Protein AF-A0A2N5YK52-F1 (afdb_monomer_lite)

Structure (mmCIF, N/CA/C/O backbone):
data_AF-A0A2N5YK52-F1
#
_entry.id   AF-A0A2N5YK52-F1
#
loop_
_atom_site.group_PDB
_atom_site.id
_atom_site.type_symbol
_atom_site.label_atom_id
_atom_site.label_alt_id
_atom_site.label_comp_id
_atom_site.label_asym_id
_atom_site.label_entity_id
_atom_site.label_seq_id
_atom_site.pdbx_PDB_ins_code
_atom_site.Cartn_x
_atom_site.Cartn_y
_atom_site.Cartn_z
_atom_site.occupancy
_atom_site.B_iso_or_equiv
_atom_site.auth_seq_id
_atom_site.auth_comp_id
_atom_site.auth_asym_id
_atom_site.auth_atom_id
_atom_site.pdbx_PDB_model_num
ATOM 1 N N . ILE A 1 1 ? -5.221 -1.141 -4.821 1.00 93.75 1 ILE A N 1
ATOM 2 C CA . ILE A 1 1 ? -4.374 0.069 -4.928 1.00 93.75 1 ILE A CA 1
ATOM 3 C C . ILE A 1 1 ? -3.112 -0.312 -5.677 1.00 93.75 1 ILE A C 1
ATOM 5 O O . ILE A 1 1 ? -2.491 -1.303 -5.313 1.00 93.75 1 ILE A O 1
ATOM 9 N N . PHE A 1 2 ? -2.762 0.447 -6.712 1.00 95.25 2 PHE A N 1
ATOM 10 C CA . PHE A 1 2 ? -1.498 0.295 -7.428 1.00 95.25 2 PHE A CA 1
ATOM 11 C C . PHE A 1 2 ? -0.537 1.398 -7.005 1.00 95.25 2 PHE A C 1
ATOM 13 O O . PHE A 1 2 ? -0.911 2.574 -7.000 1.00 95.25 2 PHE A O 1
ATOM 20 N N . PHE A 1 3 ? 0.690 1.017 -6.667 1.00 96.12 3 PHE A N 1
ATOM 21 C CA . PHE A 1 3 ? 1.736 1.930 -6.234 1.00 96.12 3 PHE A CA 1
ATOM 22 C C . PHE A 1 3 ? 2.909 1.923 -7.206 1.00 96.12 3 PHE A C 1
ATOM 24 O O . PHE A 1 3 ? 3.245 0.900 -7.815 1.00 96.12 3 PHE A O 1
ATOM 31 N N . GLY A 1 4 ? 3.560 3.075 -7.324 1.00 95.19 4 GLY A N 1
ATOM 32 C CA . GLY A 1 4 ? 4.791 3.175 -8.076 1.00 95.19 4 GLY A CA 1
ATOM 33 C C . GLY A 1 4 ? 5.297 4.600 -8.259 1.00 95.19 4 GLY A C 1
ATOM 34 O O . GLY A 1 4 ? 5.366 5.366 -7.299 1.00 95.19 4 GLY A O 1
ATOM 35 N N . SER A 1 5 ? 5.715 4.937 -9.477 1.00 94.44 5 SER A N 1
ATOM 36 C CA . SER A 1 5 ? 6.252 6.256 -9.827 1.00 94.44 5 SER A CA 1
ATOM 37 C C . SER A 1 5 ? 5.418 6.950 -10.900 1.00 94.44 5 SER A C 1
ATOM 39 O O . SER A 1 5 ? 4.828 6.300 -11.768 1.00 94.44 5 SER A O 1
ATOM 41 N N . ARG A 1 6 ? 5.423 8.283 -10.854 1.00 90.50 6 ARG A N 1
ATOM 42 C CA . ARG A 1 6 ? 4.859 9.163 -11.878 1.00 90.50 6 ARG A CA 1
ATOM 43 C C . ARG A 1 6 ? 5.953 10.090 -12.397 1.00 90.50 6 ARG A C 1
ATOM 45 O O . ARG A 1 6 ? 6.722 10.618 -11.596 1.00 90.50 6 ARG A O 1
ATOM 52 N N . ASN A 1 7 ? 6.015 10.277 -13.706 1.00 89.06 7 ASN A N 1
ATOM 53 C CA . ASN A 1 7 ? 6.739 11.374 -14.345 1.00 89.06 7 ASN A CA 1
ATOM 54 C C . ASN A 1 7 ? 5.772 12.120 -15.282 1.00 89.06 7 ASN A C 1
ATOM 56 O O . ASN A 1 7 ? 4.599 11.756 -15.355 1.00 89.06 7 ASN A O 1
ATOM 60 N N . ASN A 1 8 ? 6.246 13.172 -15.954 1.00 87.38 8 ASN A N 1
ATOM 61 C CA . ASN A 1 8 ? 5.387 14.067 -16.742 1.00 87.38 8 ASN A CA 1
ATOM 62 C C . ASN A 1 8 ? 4.571 13.338 -17.825 1.00 87.38 8 ASN A C 1
ATOM 64 O O . ASN A 1 8 ? 3.450 13.750 -18.101 1.00 87.38 8 ASN A O 1
ATOM 68 N N . ASP A 1 9 ? 5.088 12.225 -18.356 1.00 91.12 9 ASP A N 1
ATOM 69 C CA . ASP A 1 9 ? 4.500 11.540 -19.514 1.00 91.12 9 ASP A CA 1
ATOM 70 C C . ASP A 1 9 ? 4.009 10.113 -19.213 1.00 91.12 9 ASP A C 1
ATOM 72 O O . ASP A 1 9 ? 3.401 9.470 -20.068 1.00 91.12 9 ASP A O 1
ATOM 76 N N . SER A 1 10 ? 4.277 9.563 -18.021 1.00 91.94 10 SER A N 1
ATOM 77 C CA . SER A 1 10 ? 3.995 8.152 -17.741 1.00 91.94 10 SER A CA 1
ATOM 78 C C . SER A 1 10 ? 3.757 7.820 -16.268 1.00 91.94 10 SER A C 1
ATOM 80 O O . SER A 1 10 ? 4.262 8.445 -15.330 1.00 91.94 10 SER A O 1
ATOM 82 N N . HIS A 1 11 ? 2.997 6.744 -16.081 1.00 92.56 11 HIS A N 1
ATOM 83 C CA . HIS A 1 11 ? 2.731 6.126 -14.792 1.00 92.56 11 HIS A CA 1
ATOM 84 C C . HIS A 1 11 ? 3.287 4.702 -14.821 1.00 92.56 11 HIS A C 1
ATOM 86 O O . HIS A 1 11 ? 2.918 3.913 -15.689 1.00 92.56 11 HIS A O 1
ATOM 92 N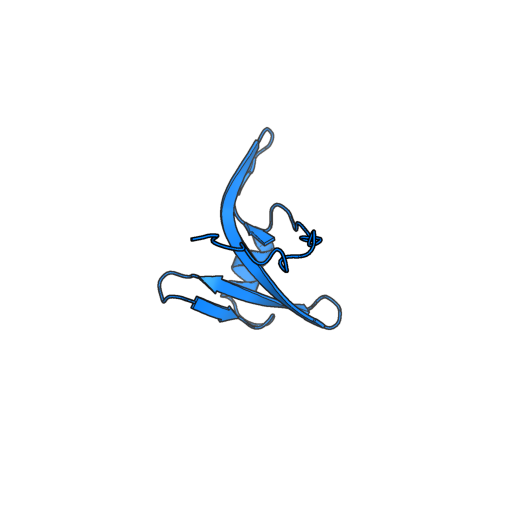 N . ARG A 1 12 ? 4.151 4.353 -13.863 1.00 94.69 12 ARG A N 1
ATOM 93 C CA . ARG A 1 12 ? 4.716 3.001 -13.746 1.00 94.69 12 ARG A CA 1
ATOM 94 C C . ARG A 1 12 ? 4.349 2.393 -12.403 1.00 94.69 12 ARG A C 1
ATOM 96 O O . ARG A 1 12 ? 4.935 2.752 -11.383 1.00 94.69 12 ARG A O 1
ATOM 103 N N . ALA A 1 13 ? 3.405 1.457 -12.419 1.00 94.50 13 ALA A N 1
ATOM 104 C CA . ALA A 1 13 ? 3.087 0.630 -11.262 1.00 94.50 13 ALA A CA 1
ATOM 105 C C . ALA A 1 13 ? 4.092 -0.525 -11.143 1.00 94.50 13 ALA A C 1
ATOM 107 O O . ALA A 1 13 ? 4.418 -1.170 -12.136 1.00 94.50 13 ALA A O 1
ATOM 108 N N . TYR A 1 14 ? 4.580 -0.777 -9.931 1.00 94.38 14 TYR A N 1
ATOM 109 C CA . TYR A 1 14 ? 5.450 -1.922 -9.617 1.00 94.38 14 TYR A CA 1
ATOM 110 C C . TYR A 1 14 ? 5.048 -2.638 -8.326 1.00 94.38 14 TYR A C 1
ATOM 112 O O . TYR A 1 14 ? 5.661 -3.636 -7.967 1.00 94.38 14 TYR A O 1
ATOM 120 N N . HIS A 1 15 ? 4.029 -2.136 -7.626 1.00 95.12 15 HIS A N 1
ATOM 121 C CA . HIS A 1 15 ? 3.517 -2.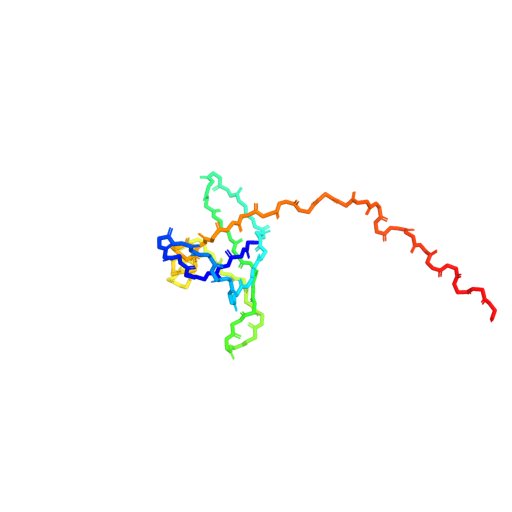734 -6.401 1.00 95.12 15 HIS A CA 1
ATOM 122 C C . HIS A 1 15 ? 1.999 -2.644 -6.347 1.00 95.12 15 HIS A C 1
ATOM 124 O O . HIS A 1 15 ? 1.405 -1.707 -6.888 1.00 95.12 15 HIS A O 1
ATOM 130 N N . ALA A 1 16 ? 1.369 -3.586 -5.654 1.00 95.19 16 ALA A N 1
ATOM 131 C CA . ALA A 1 16 ? -0.071 -3.598 -5.455 1.00 95.19 16 ALA A CA 1
ATOM 132 C C . ALA A 1 16 ? -0.422 -3.949 -4.007 1.00 95.19 16 ALA A C 1
ATOM 134 O O . ALA A 1 16 ? 0.298 -4.673 -3.327 1.00 95.19 16 ALA A O 1
ATOM 135 N N . GLY A 1 17 ? -1.552 -3.424 -3.549 1.00 94.88 17 GLY A N 1
ATOM 136 C CA . GLY A 1 17 ? -2.132 -3.741 -2.250 1.00 94.88 17 GLY A CA 1
ATOM 137 C C . GLY A 1 17 ? -3.643 -3.571 -2.249 1.00 94.88 17 GLY A C 1
ATOM 138 O O . GLY A 1 17 ? -4.218 -2.965 -3.155 1.00 94.88 17 GLY A O 1
ATOM 139 N N . MET A 1 18 ? -4.300 -4.096 -1.231 1.00 95.19 18 MET A N 1
ATOM 140 C CA . MET A 1 18 ? -5.745 -4.067 -1.050 1.00 95.19 18 MET A CA 1
ATOM 141 C C . MET A 1 18 ? -6.097 -3.198 0.152 1.00 95.19 18 MET A C 1
ATOM 143 O O . MET A 1 18 ? -5.420 -3.239 1.175 1.00 95.19 18 MET A O 1
ATOM 147 N N . VAL A 1 19 ? -7.166 -2.412 0.033 1.00 93.44 19 VAL A N 1
ATOM 148 C CA . VAL A 1 19 ? -7.742 -1.732 1.198 1.00 93.44 19 VAL A CA 1
ATOM 149 C C . VAL A 1 19 ? -8.407 -2.804 2.046 1.00 93.44 19 VAL A C 1
ATOM 151 O O . VAL A 1 19 ? -9.358 -3.431 1.589 1.00 93.44 19 VAL A O 1
ATOM 154 N N . TYR A 1 20 ? -7.887 -3.022 3.246 1.00 94.88 20 TYR A N 1
ATOM 155 C CA . TYR A 1 20 ? -8.483 -3.926 4.223 1.00 94.88 20 TYR A CA 1
ATOM 156 C C . TYR A 1 20 ? -9.588 -3.230 5.010 1.00 94.88 20 TYR A C 1
ATOM 158 O O . TYR A 1 20 ? -10.678 -3.766 5.172 1.00 94.88 20 TYR A O 1
ATOM 166 N N . ASN A 1 21 ? -9.310 -2.003 5.452 1.00 95.44 21 ASN A N 1
ATOM 167 C CA . ASN A 1 21 ? -10.258 -1.147 6.145 1.00 95.44 21 ASN A CA 1
ATOM 168 C C . ASN A 1 21 ? -10.054 0.312 5.716 1.00 95.44 21 ASN A C 1
ATOM 170 O O . ASN A 1 21 ? -8.945 0.709 5.348 1.00 95.44 21 ASN A O 1
ATOM 174 N N . ASN A 1 22 ? -11.121 1.102 5.768 1.00 93.19 22 ASN A N 1
ATOM 175 C CA . ASN A 1 22 ? -11.096 2.542 5.556 1.00 93.19 22 ASN A CA 1
ATOM 176 C C . ASN A 1 22 ? -12.018 3.206 6.582 1.00 93.19 22 ASN A C 1
ATOM 178 O O . ASN A 1 22 ? -13.227 3.281 6.369 1.00 93.19 22 ASN A O 1
ATOM 182 N N . ASP A 1 23 ? -11.435 3.688 7.676 1.00 95.94 23 ASP A N 1
ATOM 183 C CA . ASP A 1 23 ? -12.151 4.441 8.703 1.00 95.94 23 ASP A CA 1
ATOM 184 C C . ASP A 1 23 ? -11.848 5.934 8.545 1.00 95.94 23 ASP A C 1
ATOM 186 O O . ASP A 1 23 ? -10.726 6.382 8.783 1.00 95.94 23 ASP A O 1
ATOM 190 N N . ASN A 1 24 ? -12.838 6.710 8.099 1.00 93.56 24 ASN A N 1
ATOM 191 C CA . ASN A 1 24 ? -12.720 8.160 7.911 1.00 93.56 24 ASN A CA 1
ATOM 192 C C . ASN A 1 24 ? -11.483 8.589 7.090 1.00 93.56 24 ASN A C 1
ATOM 194 O O . ASN A 1 24 ? -10.813 9.572 7.405 1.00 93.56 24 ASN A O 1
ATOM 198 N N . GLY A 1 25 ? -11.150 7.832 6.038 1.00 88.75 25 GLY A N 1
ATOM 199 C CA . GLY A 1 25 ? -9.990 8.096 5.179 1.00 88.75 25 GLY A CA 1
ATOM 200 C C . GLY A 1 25 ? -8.675 7.499 5.688 1.00 88.75 25 GLY A C 1
ATOM 201 O O . GLY A 1 25 ? -7.668 7.555 4.980 1.00 88.75 25 GLY A O 1
ATOM 202 N N . LYS A 1 26 ? -8.663 6.895 6.881 1.00 92.94 26 LYS A N 1
ATOM 203 C CA . LYS A 1 26 ? -7.515 6.157 7.410 1.00 92.94 26 LYS A CA 1
ATOM 204 C C . LYS A 1 26 ? -7.534 4.735 6.857 1.00 92.94 26 LYS A C 1
ATOM 206 O O . LYS A 1 26 ? -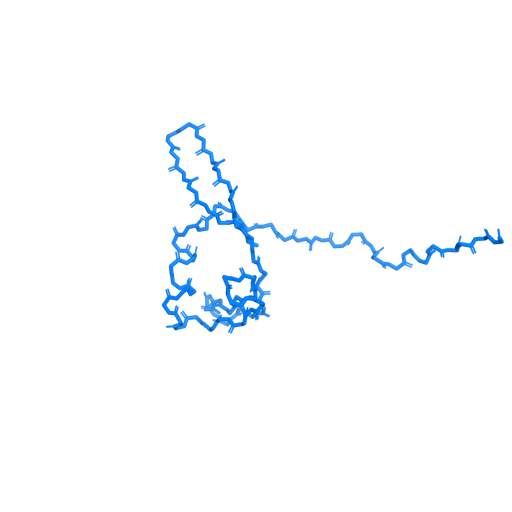8.352 3.904 7.249 1.00 92.94 26 LYS A O 1
ATOM 211 N N . ILE A 1 27 ? -6.635 4.476 5.912 1.00 93.56 27 ILE A N 1
ATOM 212 C CA . ILE A 1 27 ? -6.565 3.202 5.195 1.00 93.56 27 ILE A CA 1
ATOM 213 C C . ILE A 1 27 ? -5.664 2.223 5.946 1.00 93.56 27 ILE A C 1
ATOM 215 O O . ILE A 1 27 ? -4.482 2.491 6.148 1.00 93.56 27 ILE A O 1
ATOM 219 N N . THR A 1 28 ? -6.212 1.057 6.276 1.00 95.69 28 THR A N 1
ATOM 220 C CA . THR A 1 28 ? -5.430 -0.141 6.594 1.00 95.69 28 THR A CA 1
ATOM 221 C C . THR A 1 28 ? -5.163 -0.900 5.300 1.00 95.69 28 THR A C 1
ATOM 223 O O . THR A 1 28 ? -6.091 -1.201 4.541 1.00 95.69 28 THR A O 1
ATOM 226 N N . LEU A 1 29 ? -3.897 -1.211 5.039 1.00 95.56 29 LEU A N 1
ATOM 227 C CA . LEU A 1 29 ? -3.439 -1.831 3.801 1.00 95.56 29 LEU A CA 1
ATOM 228 C C . LEU A 1 29 ? -3.107 -3.309 4.028 1.00 95.56 29 LEU A C 1
ATOM 230 O O . LEU A 1 29 ? -2.369 -3.640 4.945 1.00 95.56 29 LEU A O 1
ATOM 234 N N . VAL A 1 30 ? -3.592 -4.193 3.159 1.00 96.56 30 VAL A N 1
ATOM 235 C CA . VAL A 1 30 ? -3.074 -5.564 3.023 1.00 96.56 30 VAL A CA 1
ATOM 236 C C . VAL A 1 30 ? -2.234 -5.632 1.760 1.00 96.56 30 VAL A C 1
ATOM 238 O O . VAL A 1 30 ? -2.718 -5.315 0.674 1.00 96.56 30 VAL A O 1
ATOM 241 N N . HIS A 1 31 ? -0.981 -6.056 1.869 1.00 95.31 31 HIS A N 1
ATOM 242 C CA . HIS A 1 31 ? -0.112 -6.264 0.709 1.00 95.31 31 HIS A CA 1
ATOM 243 C C . HIS A 1 31 ? 1.074 -7.173 1.042 1.00 95.31 31 HIS A C 1
ATOM 245 O O . HIS A 1 31 ? 1.353 -7.453 2.206 1.00 95.31 31 HIS A O 1
ATOM 251 N N . CYS A 1 32 ? 1.773 -7.642 0.013 1.00 94.31 32 CYS A N 1
ATOM 252 C CA . CYS A 1 32 ?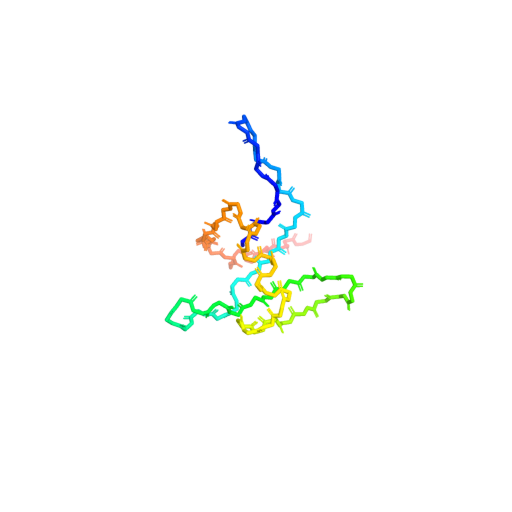 3.008 -8.397 0.185 1.00 94.31 32 CYS A CA 1
ATOM 253 C C . CYS A 1 32 ? 4.188 -7.426 0.233 1.00 94.31 32 CYS A C 1
ATOM 255 O O . CYS A 1 32 ? 4.268 -6.542 -0.607 1.00 94.31 32 CYS A O 1
ATOM 257 N N . VAL A 1 33 ? 5.096 -7.570 1.188 1.00 88.94 33 VAL A N 1
ATOM 258 C CA . VAL A 1 33 ? 6.380 -6.854 1.258 1.00 88.94 33 VAL A CA 1
ATOM 259 C C . VAL A 1 33 ? 7.516 -7.877 1.280 1.00 88.94 33 VAL A C 1
ATOM 261 O O . VAL A 1 33 ? 7.268 -9.077 1.208 1.00 88.94 33 VAL A O 1
ATOM 264 N N . SER A 1 34 ? 8.773 -7.443 1.404 1.00 86.50 34 SER A N 1
ATOM 265 C CA . SER A 1 34 ? 9.927 -8.360 1.430 1.00 86.50 34 SER A CA 1
ATOM 266 C C . SER A 1 34 ? 9.841 -9.450 2.515 1.00 86.50 34 SER A C 1
ATOM 268 O O . SER A 1 34 ? 10.478 -10.486 2.377 1.00 86.50 34 SER A O 1
ATOM 270 N N . GLY A 1 35 ? 9.053 -9.233 3.576 1.00 86.62 35 GLY A N 1
ATOM 271 C CA . GLY A 1 35 ? 8.783 -10.204 4.645 1.00 86.62 35 GLY A CA 1
ATOM 272 C C . GLY A 1 35 ? 7.520 -11.057 4.456 1.00 86.62 35 GLY A C 1
ATOM 273 O O . GLY A 1 35 ? 7.123 -11.747 5.388 1.00 86.62 35 GLY A O 1
ATOM 274 N N . GLY A 1 36 ? 6.870 -10.999 3.290 1.00 93.06 36 GLY A N 1
ATOM 275 C CA . GLY A 1 36 ? 5.613 -11.696 3.008 1.00 93.06 36 GLY A CA 1
ATOM 276 C C . GLY A 1 36 ? 4.375 -10.809 3.155 1.00 93.06 36 GLY A C 1
ATOM 277 O O . GLY A 1 36 ? 4.450 -9.581 3.078 1.00 93.06 36 GLY A O 1
ATOM 278 N N . VAL A 1 37 ? 3.210 -11.439 3.320 1.00 94.81 37 VAL A N 1
ATOM 279 C CA . VAL A 1 37 ? 1.925 -10.735 3.441 1.00 94.81 37 VAL A CA 1
ATOM 280 C C . VAL A 1 37 ? 1.841 -10.024 4.788 1.00 94.81 37 VAL A C 1
ATOM 282 O O . VAL A 1 37 ? 2.053 -10.629 5.835 1.00 94.81 37 VAL A O 1
ATOM 285 N N . SER A 1 38 ? 1.502 -8.739 4.757 1.00 94.75 38 SER A N 1
ATOM 286 C CA . SER A 1 38 ? 1.386 -7.888 5.936 1.00 94.75 38 SER A CA 1
ATOM 287 C C . SER A 1 38 ? 0.090 -7.082 5.900 1.00 94.75 38 SER A C 1
ATOM 289 O O . SER A 1 38 ? -0.366 -6.663 4.830 1.00 94.75 38 SER A O 1
ATOM 291 N N . ILE A 1 39 ? -0.488 -6.871 7.086 1.00 96.00 39 ILE A N 1
ATOM 292 C CA . ILE A 1 39 ? -1.586 -5.934 7.329 1.00 96.00 39 ILE A CA 1
ATOM 293 C C . ILE A 1 39 ? -0.983 -4.720 8.024 1.00 96.00 39 ILE A C 1
ATOM 295 O O . ILE A 1 39 ? -0.548 -4.815 9.169 1.00 96.00 39 ILE A O 1
ATOM 299 N N . GLN A 1 40 ? -0.936 -3.592 7.326 1.00 95.12 40 GLN A N 1
ATOM 300 C CA . GLN A 1 40 ? -0.302 -2.377 7.811 1.00 95.12 40 GLN A CA 1
ATOM 301 C C . GLN A 1 40 ? -1.370 -1.346 8.200 1.00 95.12 40 GLN A C 1
ATOM 303 O O . GLN A 1 40 ? -2.184 -0.955 7.351 1.00 95.12 40 GLN A O 1
ATOM 308 N N . PRO A 1 41 ? -1.419 -0.916 9.474 1.00 96.12 41 PRO A N 1
ATOM 309 C CA . PRO A 1 41 ? -2.353 0.108 9.922 1.00 96.12 41 PRO A CA 1
ATOM 310 C C . PRO A 1 41 ? -1.966 1.498 9.382 1.00 96.12 41 PRO A C 1
ATOM 312 O O . PRO A 1 41 ? -0.839 1.691 8.917 1.00 96.12 41 PRO A O 1
ATOM 315 N N . PRO A 1 42 ? -2.883 2.479 9.406 1.00 94.06 42 PRO A N 1
ATOM 316 C CA . PRO A 1 42 ? -2.663 3.804 8.818 1.00 94.06 42 PRO A CA 1
ATOM 317 C C . PRO A 1 42 ? -1.487 4.581 9.434 1.00 94.06 42 PRO A C 1
ATOM 319 O O . PRO A 1 42 ? -0.866 5.393 8.750 1.00 94.06 42 PRO A O 1
ATOM 322 N N . GLU A 1 43 ? -1.168 4.329 10.701 1.00 94.06 43 GLU A N 1
ATOM 323 C CA . GLU A 1 43 ? -0.041 4.916 11.430 1.00 94.06 43 GLU A CA 1
ATOM 324 C C . GLU A 1 43 ? 1.319 4.261 11.132 1.00 94.06 43 GLU A C 1
ATOM 326 O O . GLU A 1 43 ? 2.353 4.817 11.505 1.00 94.06 43 GLU A O 1
ATOM 331 N N . ASP A 1 44 ? 1.349 3.112 10.447 1.00 93.19 44 ASP A N 1
ATOM 332 C CA . ASP A 1 44 ? 2.597 2.439 10.081 1.00 93.19 44 ASP A CA 1
ATOM 333 C C . ASP A 1 44 ? 3.380 3.262 9.047 1.00 93.19 44 ASP A C 1
ATOM 335 O O . ASP A 1 44 ? 2.840 3.758 8.050 1.00 93.19 44 ASP A O 1
ATOM 339 N N . THR A 1 45 ? 4.688 3.397 9.262 1.00 91.00 45 THR A N 1
ATOM 340 C CA . THR A 1 45 ? 5.571 4.171 8.380 1.00 91.00 45 THR A CA 1
ATOM 341 C C . THR A 1 45 ? 5.605 3.615 6.957 1.00 91.00 45 THR A C 1
ATOM 343 O O . THR A 1 45 ? 5.715 4.391 6.002 1.00 91.00 45 THR A O 1
ATOM 346 N N . ASN A 1 46 ? 5.442 2.302 6.784 1.00 89.44 46 ASN A N 1
ATOM 347 C CA . ASN A 1 46 ? 5.300 1.670 5.481 1.00 89.44 46 ASN A CA 1
ATOM 348 C C . ASN A 1 46 ? 3.968 2.039 4.830 1.00 89.44 46 ASN A C 1
ATOM 350 O O . ASN A 1 46 ? 3.973 2.391 3.650 1.00 89.44 46 ASN A O 1
ATOM 354 N N . THR A 1 47 ? 2.851 2.056 5.564 1.00 92.00 47 THR A N 1
ATOM 355 C CA . THR A 1 47 ? 1.565 2.515 5.009 1.00 92.00 47 THR A CA 1
ATOM 356 C C . THR A 1 47 ? 1.700 3.931 4.471 1.00 92.00 47 THR A C 1
ATOM 358 O O . THR A 1 47 ? 1.354 4.195 3.319 1.00 92.00 47 THR A O 1
ATOM 361 N N . VAL A 1 48 ? 2.294 4.837 5.253 1.00 92.25 48 VAL A N 1
ATOM 362 C CA . VAL A 1 48 ? 2.549 6.219 4.823 1.00 92.25 48 VAL A CA 1
ATOM 363 C C . VAL A 1 48 ? 3.442 6.263 3.577 1.00 92.25 48 VAL A C 1
ATOM 365 O O . VAL A 1 48 ? 3.153 7.005 2.633 1.00 92.25 48 VAL A O 1
ATOM 368 N N . TYR A 1 49 ? 4.513 5.466 3.545 1.00 93.38 49 TYR A N 1
ATOM 369 C CA . TYR A 1 49 ? 5.417 5.362 2.396 1.00 93.38 49 TYR A CA 1
ATOM 370 C C . TYR A 1 49 ? 4.686 4.915 1.124 1.00 93.38 49 TYR A C 1
ATOM 372 O O . TYR A 1 49 ? 4.839 5.536 0.067 1.00 93.38 49 TYR A O 1
ATOM 380 N N . TRP A 1 50 ? 3.866 3.870 1.218 1.00 93.38 50 TRP A N 1
ATOM 381 C CA . TRP A 1 50 ? 3.138 3.328 0.078 1.00 93.38 50 TRP A CA 1
ATOM 38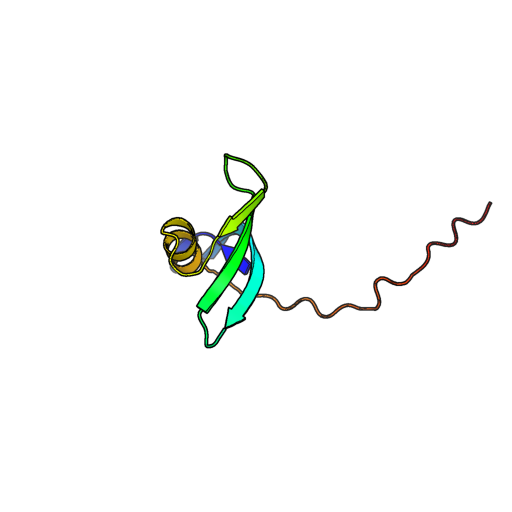2 C C . TRP A 1 50 ? 2.026 4.261 -0.375 1.00 93.38 50 TRP A C 1
ATOM 384 O O . TRP A 1 50 ? 1.908 4.519 -1.570 1.00 93.38 50 TRP A O 1
ATOM 394 N N . MET A 1 51 ? 1.277 4.866 0.545 1.00 92.19 51 MET A N 1
ATOM 395 C CA . MET A 1 51 ? 0.214 5.807 0.192 1.00 92.19 51 MET A CA 1
ATOM 396 C C . MET A 1 51 ? 0.736 7.030 -0.573 1.00 92.19 51 MET A C 1
ATOM 398 O O . MET A 1 51 ? 0.086 7.469 -1.521 1.00 92.19 51 MET A O 1
ATOM 402 N N . LYS A 1 52 ? 1.951 7.516 -0.279 1.00 93.38 52 LYS A N 1
ATOM 403 C CA . LYS A 1 52 ? 2.611 8.572 -1.078 1.00 93.38 52 LYS A CA 1
ATOM 404 C C . LYS A 1 52 ? 2.931 8.151 -2.518 1.00 93.38 52 LYS A C 1
ATOM 406 O O . LYS A 1 52 ? 3.115 9.003 -3.381 1.00 93.38 52 LYS A O 1
ATOM 411 N N . LYS A 1 53 ? 3.013 6.848 -2.781 1.00 94.38 53 LYS A N 1
ATOM 412 C CA . LYS A 1 53 ? 3.299 6.253 -4.095 1.00 94.38 53 LYS A CA 1
ATOM 413 C C . LYS A 1 53 ? 2.043 5.763 -4.809 1.00 94.38 53 LYS A C 1
ATOM 415 O O . LYS A 1 53 ? 2.160 5.130 -5.858 1.00 94.38 53 LYS A O 1
ATOM 420 N N . ALA A 1 54 ? 0.854 6.007 -4.257 1.00 93.81 54 ALA A N 1
ATOM 421 C CA . ALA A 1 54 ? -0.395 5.569 -4.861 1.00 93.81 54 ALA A CA 1
ATOM 422 C C . ALA A 1 54 ? -0.593 6.227 -6.235 1.00 93.81 54 ALA A C 1
ATOM 424 O O . ALA A 1 54 ? -0.597 7.450 -6.373 1.00 93.81 54 ALA A O 1
ATOM 425 N N . ILE A 1 55 ? -0.765 5.398 -7.264 1.00 94.12 55 ILE A N 1
ATOM 426 C CA . ILE A 1 55 ? -0.981 5.847 -8.641 1.00 94.12 55 ILE A CA 1
ATOM 427 C C . ILE A 1 55 ? -2.471 5.833 -8.962 1.00 94.12 55 ILE A C 1
ATOM 429 O O . ILE A 1 55 ? -3.002 6.828 -9.439 1.00 94.12 55 ILE A O 1
ATOM 433 N N . PHE A 1 56 ? -3.161 4.729 -8.699 1.00 90.69 56 PHE A N 1
ATOM 434 C CA . PHE A 1 56 ? -4.607 4.660 -8.863 1.00 90.69 56 PHE A CA 1
ATOM 435 C C . PHE A 1 56 ? -5.215 3.619 -7.929 1.00 90.69 56 PHE A C 1
ATOM 437 O O . PHE A 1 56 ? -4.597 2.614 -7.556 1.00 90.69 56 PHE A O 1
ATOM 444 N N . ILE A 1 57 ? -6.465 3.876 -7.554 1.00 89.62 57 ILE A N 1
ATOM 445 C CA . ILE A 1 57 ? -7.300 2.960 -6.788 1.00 89.62 57 ILE A CA 1
ATOM 446 C C . ILE A 1 57 ? -8.383 2.464 -7.738 1.00 89.62 57 ILE A C 1
ATOM 448 O O . ILE A 1 57 ? -9.211 3.238 -8.205 1.00 89.62 57 ILE A O 1
ATOM 452 N N . LYS A 1 58 ? -8.363 1.165 -8.037 1.00 88.19 58 LYS A N 1
ATOM 453 C CA . LYS A 1 58 ? -9.422 0.505 -8.796 1.00 88.19 58 LYS A CA 1
ATOM 454 C C . LYS A 1 58 ? -10.308 -0.251 -7.815 1.00 88.19 58 LYS A C 1
ATOM 456 O O . LYS A 1 58 ? -9.826 -1.146 -7.124 1.00 88.19 58 LYS A O 1
ATOM 461 N N . LYS A 1 59 ? -11.591 0.113 -7.760 1.00 86.31 59 LYS A N 1
ATOM 462 C CA . LYS A 1 59 ? -12.615 -0.737 -7.153 1.00 86.31 59 LYS A CA 1
ATOM 463 C C . LYS A 1 59 ? -12.890 -1.879 -8.125 1.00 86.31 59 LYS A C 1
ATOM 465 O O . LYS A 1 59 ? -13.251 -1.625 -9.275 1.00 86.31 59 LYS A O 1
ATOM 470 N N . MET A 1 60 ? -12.684 -3.108 -7.670 1.00 81.06 60 MET A N 1
ATOM 471 C CA . MET A 1 60 ? -13.162 -4.283 -8.387 1.00 81.06 60 MET A CA 1
ATOM 472 C C . MET A 1 60 ? -14.651 -4.403 -8.075 1.00 81.06 60 MET A C 1
ATOM 474 O O . MET A 1 60 ? -15.040 -4.446 -6.908 1.00 81.06 60 MET A O 1
ATOM 478 N N . VAL A 1 61 ? -15.480 -4.355 -9.108 1.00 76.50 61 VAL A N 1
ATOM 479 C CA . VAL A 1 61 ? -16.888 -4.737 -9.017 1.00 76.50 61 VAL A CA 1
ATOM 480 C C . VAL A 1 61 ? -16.897 -6.166 -9.527 1.00 76.50 61 VAL A C 1
ATOM 482 O O . VAL A 1 61 ? -16.417 -6.398 -10.634 1.00 76.50 61 VAL A O 1
ATOM 485 N N . GLY A 1 62 ? -17.292 -7.123 -8.692 1.00 67.94 62 GLY A N 1
ATOM 486 C CA . GLY A 1 62 ? -17.420 -8.496 -9.160 1.00 67.94 62 GLY A CA 1
ATOM 487 C C . GLY A 1 62 ? -18.535 -8.553 -10.197 1.00 67.94 62 GLY A C 1
ATOM 488 O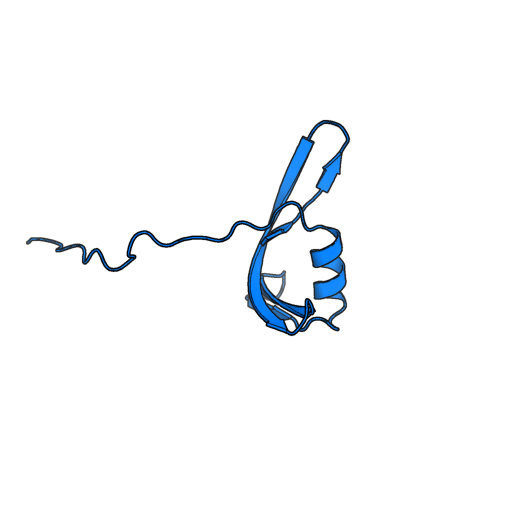 O . GLY A 1 62 ? -19.647 -8.122 -9.905 1.00 67.94 62 GLY A O 1
ATOM 489 N N . GLU A 1 63 ? -18.249 -9.076 -11.385 1.00 63.50 63 GLU A N 1
ATOM 490 C CA . GLU A 1 63 ? -19.185 -10.061 -11.919 1.00 63.50 63 GLU A CA 1
ATOM 491 C C . GLU A 1 63 ? -19.072 -11.271 -10.989 1.00 63.50 63 GLU A C 1
ATOM 493 O O . GLU A 1 63 ? -17.975 -11.574 -10.506 1.00 63.50 63 GLU A O 1
ATOM 498 N N . ASP A 1 64 ? -20.213 -11.847 -10.623 1.00 56.66 64 ASP A N 1
ATOM 499 C CA . ASP A 1 64 ? -20.330 -12.931 -9.655 1.00 56.66 64 ASP A CA 1
ATOM 500 C C . ASP A 1 64 ? -19.201 -13.964 -9.816 1.00 56.66 64 ASP A C 1
ATOM 502 O O . ASP A 1 64 ? -19.158 -14.735 -10.769 1.00 56.66 64 ASP A O 1
ATOM 506 N N . LEU A 1 65 ? -18.291 -14.028 -8.837 1.00 57.75 65 LEU A N 1
ATOM 507 C CA . LEU A 1 65 ? -17.252 -15.066 -8.742 1.00 57.75 65 LEU A CA 1
ATOM 508 C C . LEU A 1 65 ? -17.851 -16.436 -8.345 1.00 57.75 65 LEU A C 1
ATOM 510 O O . LEU A 1 65 ? -17.156 -17.282 -7.787 1.00 57.75 65 LEU A O 1
ATOM 514 N N . THR A 1 66 ? -19.151 -16.636 -8.583 1.00 50.28 66 THR A N 1
ATOM 515 C CA . THR A 1 66 ? -19.925 -17.845 -8.282 1.00 50.28 66 THR A CA 1
ATOM 516 C C . THR A 1 66 ? -20.180 -18.706 -9.515 1.00 50.28 66 THR A C 1
ATOM 518 O O . THR A 1 66 ? -20.954 -19.661 -9.421 1.00 50.28 66 THR A O 1
ATOM 521 N N . GLU A 1 67 ? -19.508 -18.455 -10.646 1.00 47.88 67 GLU A N 1
ATOM 522 C CA . GLU A 1 67 ? -19.406 -19.478 -11.686 1.00 47.88 67 GLU A CA 1
ATOM 523 C C . GLU A 1 67 ? -18.633 -20.680 -11.125 1.00 47.88 67 GLU A C 1
ATOM 525 O O . GLU A 1 67 ? -17.414 -20.802 -11.231 1.00 47.88 67 GLU A O 1
ATOM 530 N N . ASN A 1 68 ? -19.396 -21.583 -10.501 1.00 48.06 68 ASN A N 1
ATOM 531 C CA . ASN A 1 68 ? -19.119 -23.001 -10.455 1.00 48.06 68 ASN A CA 1
ATOM 532 C C . ASN A 1 68 ? -18.716 -23.394 -11.873 1.00 48.06 68 ASN A C 1
ATOM 534 O O . ASN A 1 68 ? -19.569 -23.572 -12.749 1.00 48.06 68 ASN A O 1
ATOM 538 N N . SER A 1 69 ? -17.416 -23.568 -12.091 1.00 51.16 69 SER A N 1
ATOM 539 C CA . SER A 1 69 ? -16.959 -24.483 -13.112 1.00 51.16 69 SER A CA 1
ATOM 540 C C . SER A 1 69 ? -17.531 -25.845 -12.731 1.00 51.16 69 SER A C 1
ATOM 542 O O . SER A 1 69 ? -16.960 -26.608 -11.957 1.00 51.16 69 SER A O 1
ATOM 544 N N . ASN A 1 70 ? -18.707 -26.150 -13.281 1.00 46.50 70 ASN A N 1
ATOM 545 C CA . ASN A 1 70 ? -19.055 -27.511 -13.629 1.00 46.50 70 ASN A CA 1
ATOM 546 C C . ASN A 1 70 ? -17.924 -28.002 -14.540 1.00 46.50 70 ASN A C 1
ATOM 548 O O . ASN A 1 70 ? -18.006 -27.899 -15.764 1.00 46.50 70 ASN A O 1
ATOM 552 N N . ALA A 1 71 ? -16.845 -28.488 -13.926 1.00 53.50 71 ALA A N 1
ATOM 553 C CA . ALA A 1 71 ? -15.983 -29.486 -14.513 1.00 53.50 71 ALA A CA 1
ATOM 554 C C . ALA A 1 71 ? -16.895 -30.691 -14.753 1.00 53.50 71 ALA A C 1
ATOM 556 O O . ALA A 1 71 ? -17.163 -31.482 -13.852 1.00 53.50 71 ALA A O 1
ATOM 557 N N . LYS A 1 72 ? -17.506 -30.704 -15.938 1.00 48.06 72 LYS A N 1
ATOM 558 C CA . LYS A 1 72 ? -18.180 -31.873 -16.476 1.00 48.06 72 LYS A CA 1
ATOM 559 C C . LYS A 1 72 ? -17.098 -32.885 -16.834 1.00 48.06 72 LYS A C 1
ATOM 561 O O . LYS A 1 72 ? -16.208 -32.536 -17.606 1.00 48.06 72 LYS A O 1
ATOM 566 N N . ASP A 1 73 ? -17.267 -34.057 -16.227 1.00 47.91 73 ASP A N 1
ATOM 567 C CA . ASP A 1 73 ? -16.793 -35.407 -16.557 1.00 47.91 73 ASP A CA 1
ATOM 568 C C . ASP A 1 73 ? -15.306 -35.609 -16.899 1.00 47.91 73 ASP A C 1
ATOM 570 O O . ASP A 1 73 ? -14.860 -35.234 -18.007 1.00 47.91 73 ASP A O 1
#

Secondary structure (DSSP, 8-state):
-EEEEEETTEEEEEEEEEEEEEETTEEEEEEEETTEEEEE-TTSHHHHHHHTTEEE-PPPPPS-TT-------

Foldseek 3Di:
DFFDDDDPPDDDTDFDWDFPDADPNFTFIWGQDPVGTDTHGSPRPVVVVRVVRDDDDDDDDDPPPPPPPPPDD

Sequence (73 aa):
IFFGSRNNDSHRAYHAGMVYNNDNGKITLVHCVSGGVSIQPPEDTNTVYWMKKAIFIKKMVGEDLTENSNAKD

Radius of gyration: 15.91 Å; chains: 1; bounding box: 30×50×31 Å

pLDDT: mean 86.09, std 15.18, range [46.5, 96.56]